Protein AF-A0A352FAU5-F1 (afdb_monomer)

Solvent-accessible surface area (backbone atoms only — not comparable to full-atom values): 10837 Å² total; per-residue (Å²): 76,97,88,66,39,72,85,36,80,73,65,77,61,83,74,88,73,67,57,65,46,80,46,81,45,74,46,98,89,68,50,75,48,83,46,76,51,68,84,72,62,97,67,83,90,75,87,79,54,67,50,78,58,100,54,32,39,39,34,60,90,72,47,22,30,36,36,69,98,67,48,96,50,86,98,47,78,40,74,31,62,72,54,49,74,73,65,56,54,78,84,65,76,65,92,35,64,93,40,62,82,56,21,53,56,55,47,54,52,50,51,44,51,51,17,59,76,67,73,50,76,47,65,71,43,74,54,54,52,48,60,70,53,43,53,66,58,47,48,54,53,20,63,76,65,74,44,93,68,86,81,80,68,80,60,74,67,48,70,80,73,57,71,90,63,59,89,73,127

pLDDT: mean 94.59, std 4.75, range [60.41, 98.56]

Sequence (169 aa):
RRKFGPDHPNTNLKYRQGDIVTSVLKTKMGKTLGINYDMQLPRPYSNRWLLEGTLGVYDEEKSSIYLEGKSPEYHTWEPWKPYEEKYNHTWWSSDFSAQSHGGTDYVMLNQFIEAVRAKGPTPIDVYDSAVMTAIVELSGISIAKNAPVAFPDFTKGKWKTNKPNFAVL

Secondary structure (DSSP, 8-state):
-TTT-SSSGGGGPPP-S-S-EEEEEE-TTS-EEEEEE--SS--------EEEETTEEEETTTTEEEETTTSSSTT--EESHHHHHHH--TT--S--TTSGGGGHHHHHHHHHHHHHHTT---SS-HHHHHHHHHHHHHHHHHHHHTS--PPP-TTTTGGGTPPP-TT--

Mean predicted aligned error: 4.3 Å

Radius of gyration: 20.57 Å; Cα contacts (8 Å, |Δi|>4): 138; chains: 1; bounding box: 57×46×47 Å

Structure (mmCIF, N/CA/C/O backbone):
data_AF-A0A352FAU5-F1
#
_entry.id   AF-A0A352FAU5-F1
#
loop_
_atom_site.group_PDB
_atom_site.id
_atom_site.type_symbol
_atom_site.label_atom_id
_atom_site.label_alt_id
_atom_site.label_comp_id
_atom_site.label_asym_id
_atom_site.label_entity_id
_atom_site.label_seq_id
_atom_site.pdbx_PDB_ins_code
_atom_site.Cartn_x
_atom_site.Cartn_y
_atom_site.Cartn_z
_atom_site.occupancy
_atom_site.B_iso_or_equiv
_atom_site.auth_seq_id
_atom_site.auth_comp_id
_atom_site.auth_asym_id
_atom_site.auth_atom_id
_atom_site.pdbx_PDB_model_num
ATOM 1 N N . ARG A 1 1 ? 30.745 9.323 -9.941 1.00 75.06 1 ARG A N 1
ATOM 2 C CA . ARG A 1 1 ? 31.065 10.715 -10.357 1.00 75.06 1 ARG A CA 1
ATOM 3 C C . ARG A 1 1 ? 31.123 11.704 -9.192 1.00 75.06 1 ARG A C 1
ATOM 5 O O . ARG A 1 1 ? 32.228 12.020 -8.797 1.00 75.06 1 ARG A O 1
ATOM 12 N N . ARG A 1 2 ? 30.001 12.151 -8.600 1.00 84.62 2 ARG A N 1
ATOM 13 C CA . ARG A 1 2 ? 30.006 13.200 -7.546 1.00 84.62 2 ARG A CA 1
ATOM 14 C C . ARG A 1 2 ? 30.769 12.837 -6.257 1.00 84.62 2 ARG A C 1
ATOM 16 O O . ARG A 1 2 ? 31.446 13.692 -5.713 1.00 84.62 2 ARG A O 1
ATOM 23 N N . LYS A 1 3 ? 30.660 11.587 -5.784 1.00 87.50 3 LYS A N 1
ATOM 24 C CA . LYS A 1 3 ? 31.309 11.125 -4.538 1.00 87.50 3 LYS A CA 1
ATOM 25 C C . LYS A 1 3 ? 32.608 10.345 -4.769 1.00 87.50 3 LYS A C 1
ATOM 27 O O . LYS A 1 3 ? 33.583 10.562 -4.071 1.00 87.50 3 LYS A O 1
ATOM 32 N N . PHE A 1 4 ? 32.612 9.449 -5.755 1.00 90.38 4 PHE A N 1
ATOM 33 C CA . PHE A 1 4 ? 33.708 8.493 -5.977 1.00 90.38 4 PHE A CA 1
ATOM 34 C C . PHE A 1 4 ? 34.519 8.741 -7.263 1.00 90.38 4 PHE A C 1
ATOM 36 O O . PHE A 1 4 ? 35.271 7.876 -7.691 1.00 90.38 4 PHE A O 1
ATOM 43 N N . GLY A 1 5 ? 34.334 9.888 -7.924 1.00 91.25 5 GLY A N 1
ATOM 44 C CA . GLY A 1 5 ? 35.033 10.203 -9.174 1.00 91.25 5 GLY A CA 1
ATOM 45 C C . GLY A 1 5 ? 34.485 9.471 -10.413 1.00 91.25 5 GLY A C 1
ATOM 46 O O . GLY A 1 5 ? 33.467 8.767 -10.325 1.00 91.25 5 GLY A O 1
ATOM 47 N N . PRO A 1 6 ? 35.069 9.726 -11.596 1.00 91.50 6 PRO A N 1
ATOM 48 C CA . PRO A 1 6 ? 34.678 9.096 -12.858 1.00 91.50 6 PRO A CA 1
ATOM 49 C C . PRO A 1 6 ? 35.122 7.630 -12.965 1.00 91.50 6 PRO A C 1
ATOM 51 O O . PRO A 1 6 ? 34.372 6.834 -13.523 1.00 91.50 6 PRO A O 1
ATOM 54 N N . ASP A 1 7 ? 36.242 7.254 -12.346 1.00 92.31 7 ASP A N 1
ATOM 55 C CA . ASP A 1 7 ? 36.866 5.929 -12.515 1.00 92.31 7 ASP A CA 1
ATOM 56 C C . ASP A 1 7 ? 36.299 4.839 -11.588 1.00 92.31 7 ASP A C 1
ATOM 58 O O . ASP A 1 7 ? 36.725 3.687 -11.624 1.00 92.31 7 ASP A O 1
ATOM 62 N N . HIS A 1 8 ? 35.314 5.174 -10.747 1.00 93.31 8 HIS A N 1
ATOM 63 C CA . HIS A 1 8 ? 34.676 4.204 -9.857 1.00 93.31 8 HIS A CA 1
ATOM 64 C C . HIS A 1 8 ? 33.976 3.078 -10.653 1.00 93.31 8 HIS A C 1
ATOM 66 O O . HIS A 1 8 ? 33.238 3.397 -11.592 1.00 93.31 8 HIS A O 1
ATOM 72 N N . PRO A 1 9 ? 34.075 1.794 -10.242 1.00 88.88 9 PRO A N 1
ATOM 73 C CA . PRO A 1 9 ? 33.494 0.656 -10.970 1.00 88.88 9 PRO A CA 1
ATOM 74 C C . PRO A 1 9 ? 32.008 0.821 -11.320 1.00 88.88 9 PRO A C 1
ATOM 76 O O . PRO A 1 9 ? 31.572 0.495 -12.423 1.00 88.88 9 PRO A O 1
ATOM 79 N N . ASN A 1 10 ? 31.231 1.421 -10.413 1.00 88.31 10 ASN A N 1
ATOM 80 C CA . ASN A 1 10 ? 29.796 1.637 -10.623 1.00 88.31 10 ASN A CA 1
ATOM 81 C C . ASN A 1 10 ? 29.453 2.699 -11.686 1.00 88.31 10 ASN A C 1
ATOM 83 O O . ASN A 1 10 ? 28.283 2.821 -12.039 1.00 88.31 10 ASN A O 1
ATOM 87 N N . THR A 1 11 ? 30.417 3.479 -12.195 1.00 85.81 11 THR A N 1
ATOM 88 C CA . THR A 1 11 ? 30.159 4.511 -13.220 1.00 85.81 11 THR A CA 1
ATOM 89 C C . THR A 1 11 ? 29.786 3.902 -14.575 1.00 85.81 11 THR A C 1
ATOM 91 O O . THR A 1 11 ? 29.079 4.544 -15.348 1.00 85.81 11 THR A O 1
ATOM 94 N N . ASN A 1 12 ? 30.219 2.668 -14.848 1.00 84.94 12 ASN A N 1
ATOM 95 C CA . ASN A 1 12 ? 29.975 1.977 -16.118 1.00 84.94 12 ASN A CA 1
ATOM 96 C C . ASN A 1 12 ? 28.843 0.939 -16.036 1.00 84.94 12 ASN A C 1
ATOM 98 O O . ASN A 1 12 ? 28.552 0.265 -17.026 1.00 84.94 12 ASN A O 1
ATOM 102 N N . LEU A 1 13 ? 28.197 0.798 -14.873 1.00 89.44 13 LEU A N 1
ATOM 103 C CA . LEU A 1 13 ? 27.061 -0.105 -14.714 1.00 89.44 13 LEU A CA 1
ATOM 104 C C . LEU A 1 13 ? 25.830 0.463 -15.423 1.00 89.44 13 LEU A C 1
ATOM 106 O O . LEU A 1 13 ? 25.476 1.630 -15.258 1.00 89.44 13 LEU A O 1
ATOM 110 N N . LYS A 1 14 ? 25.159 -0.391 -16.198 1.00 91.06 14 LYS A N 1
ATOM 111 C CA . LYS A 1 14 ? 23.858 -0.087 -16.797 1.00 91.06 14 LYS A CA 1
ATOM 112 C C . LYS A 1 14 ? 22.763 -0.649 -15.901 1.00 91.06 14 LYS A C 1
ATOM 114 O O . LYS A 1 14 ? 22.667 -1.863 -15.732 1.00 91.06 14 LYS A O 1
ATOM 119 N N . TYR A 1 15 ? 21.930 0.229 -15.360 1.00 91.44 15 TYR A N 1
ATOM 120 C CA . TYR A 1 15 ? 20.772 -0.162 -14.565 1.00 91.44 15 TYR A CA 1
ATOM 121 C C . TYR A 1 15 ? 19.551 -0.280 -15.473 1.00 91.44 15 TYR A C 1
ATOM 123 O O . TYR A 1 15 ? 19.286 0.600 -16.288 1.00 91.44 15 TYR A O 1
ATOM 131 N N . ARG A 1 16 ? 18.822 -1.394 -15.352 1.00 92.88 16 ARG A N 1
ATOM 132 C CA . ARG A 1 16 ? 17.541 -1.591 -16.054 1.00 92.88 16 ARG A CA 1
ATOM 133 C C . ARG A 1 16 ? 16.375 -0.919 -15.331 1.00 92.88 16 ARG A C 1
ATOM 135 O O . ARG A 1 16 ? 15.364 -0.631 -15.957 1.00 92.88 16 ARG A O 1
ATOM 142 N N . GLN A 1 17 ? 16.519 -0.721 -14.024 1.00 94.88 17 GLN A N 1
ATOM 143 C CA . GLN A 1 17 ? 15.518 -0.098 -13.172 1.00 94.88 17 GLN A CA 1
ATOM 144 C C . GLN A 1 17 ? 15.465 1.403 -13.463 1.00 94.88 17 GLN A C 1
ATOM 146 O O . GLN A 1 17 ? 16.492 2.073 -13.384 1.00 94.88 17 GLN A O 1
ATOM 151 N N . GLY A 1 18 ? 14.280 1.915 -13.792 1.00 94.88 18 GLY A N 1
ATOM 152 C CA . GLY A 1 18 ? 14.055 3.356 -13.865 1.00 94.88 18 GLY A CA 1
ATOM 153 C C . GLY A 1 18 ? 14.089 3.983 -12.473 1.00 94.88 18 GLY A C 1
ATOM 154 O O . GLY A 1 18 ? 13.665 3.345 -11.507 1.00 94.88 18 GLY A O 1
ATOM 155 N N . ASP A 1 19 ? 14.566 5.227 -12.396 1.00 96.50 19 ASP A N 1
ATOM 156 C CA . ASP A 1 19 ? 14.677 5.983 -11.141 1.00 96.50 19 ASP A CA 1
ATOM 157 C C . ASP A 1 19 ? 13.318 6.209 -10.463 1.00 96.50 19 ASP A C 1
ATOM 159 O O . ASP A 1 19 ? 13.221 6.231 -9.239 1.00 96.50 19 ASP A O 1
ATOM 163 N N . ILE A 1 20 ? 12.265 6.370 -11.272 1.00 97.56 20 ILE A N 1
ATOM 164 C CA . ILE A 1 20 ? 10.879 6.454 -10.819 1.00 97.56 20 ILE A CA 1
ATOM 165 C C . ILE A 1 20 ? 10.028 5.529 -11.687 1.00 97.56 20 ILE A C 1
ATOM 167 O O . ILE A 1 20 ? 10.065 5.608 -12.917 1.00 97.56 20 ILE A O 1
ATOM 171 N N . VAL A 1 21 ? 9.228 4.678 -11.049 1.00 97.81 21 VAL A N 1
ATOM 172 C CA . VAL A 1 21 ? 8.185 3.881 -11.703 1.00 97.81 21 VAL A CA 1
ATOM 173 C C . VAL A 1 21 ? 6.848 4.186 -11.042 1.00 97.81 21 VAL A C 1
ATOM 175 O O . VAL A 1 21 ? 6.666 3.938 -9.850 1.00 97.81 21 VAL A O 1
ATOM 178 N N . THR A 1 22 ? 5.896 4.686 -11.826 1.00 98.06 22 THR A N 1
ATOM 179 C CA . THR A 1 22 ? 4.522 4.937 -11.379 1.00 98.06 22 THR A CA 1
ATOM 180 C C . THR A 1 22 ? 3.591 3.900 -11.993 1.00 98.06 22 THR A C 1
ATOM 182 O O . THR A 1 22 ? 3.533 3.746 -13.210 1.00 98.06 22 THR A O 1
ATOM 185 N N . SER A 1 23 ? 2.854 3.188 -11.144 1.00 98.25 23 SER A N 1
ATOM 186 C CA . SER A 1 23 ? 1.863 2.190 -11.545 1.00 98.25 23 SER A CA 1
ATOM 187 C C . SER A 1 23 ? 0.466 2.642 -11.138 1.00 98.25 23 SER A C 1
ATOM 189 O O . SER A 1 23 ? 0.246 3.006 -9.983 1.00 98.25 23 SER A O 1
ATOM 191 N N . VAL A 1 24 ? -0.488 2.580 -12.070 1.00 98.38 24 VAL A N 1
ATOM 192 C CA . VAL A 1 24 ? -1.910 2.826 -11.794 1.00 98.38 24 VAL A CA 1
ATOM 193 C C . VAL A 1 24 ? -2.654 1.500 -11.853 1.00 98.38 24 VAL A C 1
ATOM 195 O O . VAL A 1 24 ? -2.704 0.847 -12.894 1.00 98.38 24 VAL A O 1
ATOM 198 N N . LEU A 1 25 ? -3.229 1.092 -10.726 1.00 98.19 25 LEU A N 1
ATOM 199 C CA . LEU A 1 25 ? -3.984 -0.149 -10.598 1.00 98.19 25 LEU A CA 1
ATOM 200 C C . LEU A 1 25 ? -5.474 0.168 -10.537 1.00 98.19 25 LEU A C 1
ATOM 202 O O . LEU A 1 25 ? -5.884 1.173 -9.958 1.00 98.19 25 LEU A O 1
ATOM 206 N N . LYS A 1 26 ? -6.292 -0.736 -11.079 1.00 98.25 26 LYS A N 1
ATOM 207 C CA . LYS A 1 26 ? -7.752 -0.690 -10.974 1.00 98.25 26 LYS A CA 1
ATOM 208 C C . LYS A 1 26 ? -8.248 -1.913 -10.216 1.00 98.25 26 LYS A C 1
ATOM 210 O O . LYS A 1 26 ? -7.988 -3.047 -10.609 1.00 98.25 26 LYS A O 1
ATOM 215 N N . THR A 1 27 ? -8.996 -1.682 -9.146 1.00 97.44 27 THR A N 1
ATOM 216 C CA . THR A 1 27 ? -9.659 -2.747 -8.385 1.00 97.44 27 THR A CA 1
ATOM 217 C C . THR A 1 27 ? -10.921 -3.230 -9.099 1.00 97.44 27 THR A C 1
ATOM 219 O O . THR A 1 27 ? -11.479 -2.543 -9.960 1.00 97.44 27 THR A O 1
ATOM 222 N N . LYS A 1 28 ? -11.446 -4.393 -8.694 1.00 95.88 28 LYS A N 1
ATOM 223 C CA . LYS A 1 28 ? -12.701 -4.927 -9.243 1.00 95.88 28 LYS A CA 1
ATOM 224 C C . LYS A 1 28 ? -13.895 -3.982 -9.059 1.00 95.88 28 LYS A C 1
ATOM 226 O O . LYS A 1 28 ? -14.761 -3.943 -9.927 1.00 95.88 28 LYS A O 1
ATOM 231 N N . MET A 1 29 ? -13.921 -3.217 -7.965 1.00 96.44 29 MET A N 1
ATOM 232 C CA . MET A 1 29 ? -14.963 -2.225 -7.670 1.00 96.44 29 MET A CA 1
ATOM 233 C C . MET A 1 29 ? -14.728 -0.869 -8.356 1.00 96.44 29 MET A C 1
ATOM 235 O O . MET A 1 29 ? -15.450 0.082 -8.088 1.00 96.44 29 MET A O 1
ATOM 239 N N . GLY A 1 30 ? -13.714 -0.748 -9.217 1.00 97.25 30 GLY A N 1
ATOM 240 C CA . GLY A 1 30 ? -13.438 0.478 -9.965 1.00 97.25 30 GLY A CA 1
ATOM 241 C C . GLY A 1 30 ? -12.594 1.520 -9.230 1.00 97.25 30 GLY A C 1
ATOM 242 O O . GLY A 1 30 ? -12.259 2.527 -9.842 1.00 97.25 30 GLY A O 1
ATOM 243 N N . LYS A 1 31 ? -12.185 1.270 -7.977 1.00 98.06 31 LYS A N 1
ATOM 244 C CA . LYS A 1 31 ? -11.223 2.128 -7.260 1.00 98.06 31 LYS A CA 1
ATOM 245 C C . LYS A 1 31 ? -9.853 2.091 -7.933 1.00 98.06 31 LYS A C 1
ATOM 247 O O . LYS A 1 31 ? -9.467 1.037 -8.450 1.00 98.06 31 LYS A O 1
ATOM 252 N N . THR A 1 32 ? -9.117 3.192 -7.857 1.00 98.31 32 THR A N 1
ATOM 253 C CA . THR A 1 32 ? -7.766 3.336 -8.411 1.00 98.31 32 THR A CA 1
ATOM 254 C C . THR A 1 32 ? -6.718 3.438 -7.312 1.00 98.31 32 THR A C 1
ATOM 256 O O . THR A 1 32 ? -6.951 4.101 -6.307 1.00 98.31 32 THR A O 1
ATOM 259 N N . LEU A 1 33 ? -5.564 2.802 -7.509 1.00 98.25 33 LEU A N 1
ATOM 260 C CA . LEU A 1 33 ? -4.391 2.963 -6.647 1.00 98.25 33 LEU A CA 1
ATOM 261 C C . LEU A 1 33 ? -3.236 3.499 -7.493 1.00 98.25 33 LEU A C 1
ATOM 263 O O . LEU A 1 33 ? -2.926 2.918 -8.534 1.00 98.25 33 LEU A O 1
ATOM 267 N N . GLY A 1 34 ? -2.604 4.581 -7.041 1.00 98.06 34 GLY A N 1
ATOM 268 C CA . GLY A 1 34 ? -1.353 5.090 -7.599 1.00 98.06 34 GLY A CA 1
ATOM 269 C C . GLY A 1 34 ? -0.180 4.652 -6.729 1.00 98.06 34 GLY A C 1
ATOM 270 O O . GLY A 1 34 ? -0.071 5.086 -5.587 1.00 98.06 34 GLY A O 1
ATOM 271 N N . ILE A 1 35 ? 0.693 3.796 -7.255 1.00 97.69 35 ILE A N 1
ATOM 272 C CA . ILE A 1 35 ? 1.865 3.279 -6.540 1.00 97.69 35 ILE A CA 1
ATOM 273 C C . ILE A 1 35 ? 3.121 3.856 -7.182 1.00 97.69 35 ILE A C 1
ATOM 275 O O . ILE A 1 35 ? 3.268 3.815 -8.404 1.00 97.69 35 ILE A O 1
ATOM 279 N N . ASN A 1 36 ? 4.030 4.377 -6.359 1.00 97.19 36 ASN A N 1
ATOM 280 C CA . ASN A 1 36 ? 5.289 4.953 -6.811 1.00 97.19 36 ASN A CA 1
ATOM 281 C C . ASN A 1 36 ? 6.465 4.180 -6.220 1.00 97.19 36 ASN A C 1
ATOM 283 O O . ASN A 1 36 ? 6.589 4.068 -5.004 1.00 97.19 36 ASN A O 1
ATOM 287 N N . TYR A 1 37 ? 7.345 3.702 -7.089 1.00 96.94 37 TYR A N 1
ATOM 288 C CA . TYR A 1 37 ? 8.678 3.253 -6.721 1.00 96.94 37 TYR A CA 1
ATOM 289 C C . TYR A 1 37 ? 9.664 4.368 -7.071 1.00 96.94 37 TYR A C 1
ATOM 291 O O . TYR A 1 37 ? 9.796 4.714 -8.240 1.00 96.94 37 TYR A O 1
ATOM 299 N N . ASP A 1 38 ? 10.305 4.949 -6.060 1.00 96.75 38 ASP A N 1
ATOM 300 C CA . ASP A 1 38 ? 11.225 6.088 -6.183 1.00 96.75 38 ASP A CA 1
ATOM 301 C C . ASP A 1 38 ? 12.291 5.963 -5.086 1.00 96.75 38 ASP A C 1
ATOM 303 O O . ASP A 1 38 ? 12.177 6.551 -4.007 1.00 96.75 38 ASP A O 1
ATOM 307 N N . MET A 1 39 ? 13.259 5.075 -5.337 1.00 94.88 39 MET A N 1
ATOM 308 C CA . MET A 1 39 ? 14.274 4.646 -4.361 1.00 94.88 39 MET A CA 1
ATOM 309 C C . MET A 1 39 ? 15.701 5.027 -4.781 1.00 94.88 39 MET A C 1
ATOM 311 O O . MET A 1 39 ? 16.652 4.759 -4.048 1.00 94.88 39 MET A O 1
ATOM 315 N N . GLN A 1 40 ? 15.876 5.605 -5.974 1.00 93.06 40 GLN A N 1
ATOM 316 C CA . GLN A 1 40 ? 17.187 5.921 -6.553 1.00 93.06 40 GLN A CA 1
ATOM 317 C C . GLN A 1 40 ? 17.573 7.393 -6.384 1.00 93.06 40 GLN A C 1
ATOM 319 O O . GLN A 1 40 ? 18.762 7.727 -6.382 1.00 93.06 40 GLN A O 1
ATOM 324 N N . LEU A 1 41 ? 16.583 8.279 -6.269 1.00 94.62 41 LEU A N 1
ATOM 325 C CA . LEU A 1 41 ? 16.806 9.717 -6.256 1.00 94.62 41 LEU A CA 1
ATOM 326 C C . LEU A 1 41 ? 16.996 10.247 -4.830 1.00 94.62 41 LEU A C 1
ATOM 328 O O . LEU A 1 41 ? 16.390 9.746 -3.883 1.00 94.62 41 LEU A O 1
ATOM 332 N N . PRO A 1 42 ? 17.832 11.284 -4.645 1.00 95.00 42 PRO A N 1
ATOM 333 C CA . PRO A 1 42 ? 17.949 11.952 -3.358 1.00 95.00 42 PRO A CA 1
ATOM 334 C C . PRO A 1 42 ? 16.658 12.727 -3.065 1.00 95.00 42 PRO A C 1
ATOM 336 O O . PRO A 1 42 ? 16.393 13.757 -3.684 1.00 95.00 42 PRO A O 1
ATOM 339 N N . ARG A 1 43 ? 15.864 12.240 -2.110 1.00 95.75 43 ARG A N 1
ATOM 340 C CA . ARG A 1 43 ? 14.619 12.871 -1.654 1.00 95.75 43 ARG A CA 1
ATOM 341 C C . ARG A 1 43 ? 14.336 12.551 -0.180 1.00 95.75 43 ARG A C 1
ATOM 343 O O . ARG A 1 43 ? 14.836 11.540 0.315 1.00 95.75 43 ARG A O 1
ATOM 350 N N . PRO A 1 44 ? 13.524 13.363 0.523 1.00 95.81 44 PRO A N 1
ATOM 351 C CA . PRO A 1 44 ? 12.981 12.983 1.823 1.00 95.81 44 PRO A CA 1
ATOM 352 C C . PRO A 1 44 ? 12.150 11.699 1.730 1.00 95.81 44 PRO A C 1
ATOM 354 O O . PRO A 1 44 ? 11.495 11.446 0.710 1.00 95.81 44 PRO A O 1
ATOM 357 N N . TYR A 1 45 ? 12.166 10.911 2.807 1.00 94.62 45 TYR A N 1
ATOM 358 C CA . TYR A 1 45 ? 11.318 9.730 2.935 1.00 94.62 45 TYR A CA 1
ATOM 359 C C . TYR A 1 45 ? 9.848 10.139 2.856 1.00 94.62 45 TYR A C 1
ATOM 361 O O . TYR A 1 45 ? 9.420 11.051 3.558 1.00 94.62 45 TYR A O 1
ATOM 369 N N . SER A 1 46 ? 9.074 9.457 2.017 1.00 95.25 46 SER A N 1
ATOM 370 C CA . SER A 1 46 ? 7.621 9.495 2.115 1.00 95.25 46 SER A CA 1
ATOM 371 C C . SER A 1 46 ? 7.001 8.286 1.428 1.00 95.25 46 SER A C 1
ATOM 373 O O . SER A 1 46 ? 7.461 7.864 0.359 1.00 95.25 46 SER A O 1
ATOM 375 N N . ASN A 1 47 ? 5.925 7.782 2.031 1.00 95.00 47 ASN A N 1
ATOM 376 C CA . ASN A 1 47 ? 5.105 6.712 1.470 1.00 95.00 47 ASN A CA 1
ATOM 377 C C . ASN A 1 47 ? 4.007 7.233 0.528 1.00 95.00 47 ASN A C 1
ATOM 379 O O . ASN A 1 47 ? 3.318 6.424 -0.092 1.00 95.00 47 ASN A O 1
ATOM 383 N N . ARG A 1 48 ? 3.852 8.563 0.399 1.00 96.19 48 ARG A N 1
ATOM 384 C CA . ARG A 1 48 ? 2.830 9.232 -0.426 1.00 96.19 48 ARG A CA 1
ATOM 385 C C . ARG A 1 48 ? 1.412 8.728 -0.137 1.00 96.19 48 ARG A C 1
ATOM 387 O O . ARG A 1 48 ? 0.647 8.444 -1.059 1.00 96.19 48 ARG A O 1
ATOM 394 N N . TRP A 1 49 ? 1.078 8.564 1.144 1.00 97.31 49 TRP A N 1
ATOM 395 C CA . TRP A 1 49 ? -0.251 8.117 1.549 1.00 97.31 49 TRP A CA 1
ATOM 396 C C . TRP A 1 49 ? -1.273 9.232 1.344 1.00 97.31 49 TRP A C 1
ATOM 398 O O . TRP A 1 49 ? -1.254 10.257 2.021 1.00 97.31 49 TRP A O 1
ATOM 408 N N . LEU A 1 50 ? -2.172 8.981 0.398 1.00 98.25 50 LEU A N 1
ATOM 409 C CA . LEU A 1 50 ? -3.336 9.794 0.096 1.00 98.25 50 LEU A CA 1
ATOM 410 C C . LEU A 1 50 ? -4.523 8.845 -0.050 1.00 98.25 50 LEU A C 1
ATOM 412 O O . LEU A 1 50 ? -4.480 7.907 -0.852 1.00 98.25 50 LEU A O 1
ATOM 416 N N . LEU A 1 51 ? -5.575 9.080 0.725 1.00 98.19 51 LEU A N 1
ATOM 417 C CA . LEU A 1 51 ? -6.811 8.312 0.653 1.00 98.19 51 LEU A CA 1
ATOM 418 C C . LEU A 1 51 ? -7.974 9.265 0.429 1.00 98.19 51 LEU A C 1
ATOM 420 O O . LEU A 1 51 ? -8.187 10.174 1.221 1.00 98.19 51 LEU A O 1
ATOM 424 N N . GLU A 1 52 ? -8.747 9.018 -0.621 1.00 98.38 52 GLU A N 1
ATOM 425 C CA . GLU A 1 52 ? -9.877 9.857 -1.002 1.00 98.38 52 GLU A CA 1
ATOM 426 C C . GLU A 1 52 ? -11.134 9.012 -1.208 1.00 98.38 52 GLU A C 1
ATOM 428 O O . GLU A 1 52 ? -11.108 7.915 -1.780 1.00 98.38 52 GLU A O 1
ATOM 433 N N . GLY A 1 53 ? -12.252 9.536 -0.720 1.00 97.94 53 GLY A N 1
ATOM 434 C CA . GLY A 1 53 ? -13.581 8.989 -0.914 1.00 97.94 53 GLY A CA 1
ATOM 435 C C . GLY A 1 53 ? -14.606 10.104 -1.069 1.00 97.94 53 GLY A C 1
ATOM 436 O O . GLY A 1 53 ? -14.297 11.287 -1.016 1.00 97.94 53 GLY A O 1
ATOM 437 N N . THR A 1 54 ? -15.870 9.726 -1.224 1.00 97.75 54 THR A N 1
ATOM 438 C 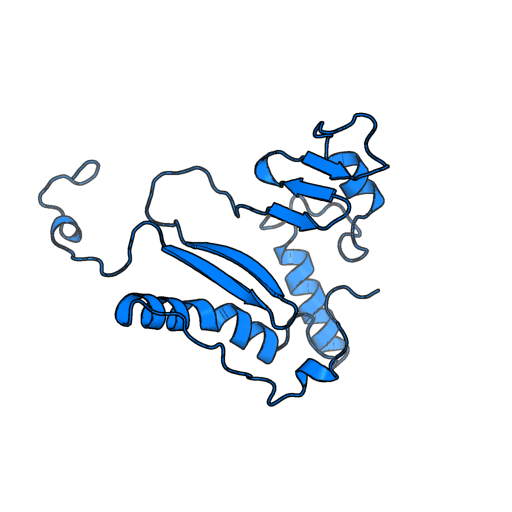CA . THR A 1 54 ? -16.953 10.683 -1.507 1.00 97.75 54 THR A CA 1
ATOM 439 C C . THR A 1 54 ? -17.239 11.674 -0.378 1.00 97.75 54 THR A C 1
ATOM 441 O O . THR A 1 54 ? -17.960 12.635 -0.605 1.00 97.75 54 THR A O 1
ATOM 444 N N . LEU A 1 55 ? -16.746 11.416 0.837 1.00 97.94 55 LEU A N 1
ATOM 445 C CA . LEU A 1 55 ? -17.015 12.224 2.033 1.00 97.94 55 LEU A CA 1
ATOM 446 C C . LEU A 1 55 ? -15.741 12.743 2.701 1.00 97.94 55 LEU A C 1
ATOM 448 O O . LEU A 1 55 ? -15.787 13.180 3.849 1.00 97.94 55 LEU A O 1
ATOM 452 N N . GLY A 1 56 ? -14.601 12.670 2.018 1.00 97.88 56 GLY A N 1
ATOM 453 C CA . GLY A 1 56 ? -13.376 13.219 2.565 1.00 97.88 56 GLY A CA 1
ATOM 454 C C . GLY A 1 56 ? -12.104 12.684 1.941 1.00 97.88 56 GLY A C 1
ATOM 455 O O . GLY A 1 56 ? -12.104 11.727 1.163 1.00 97.88 56 GLY A O 1
ATOM 456 N N . VAL A 1 57 ? -11.013 13.320 2.339 1.00 98.50 57 VAL A N 1
ATOM 457 C CA . VAL A 1 57 ? -9.664 13.036 1.875 1.00 98.50 57 VAL A CA 1
ATOM 458 C C . VAL A 1 57 ? -8.683 13.184 3.032 1.00 98.50 57 VAL A C 1
ATOM 460 O O . VAL A 1 57 ? -8.800 14.097 3.845 1.00 98.50 57 VAL A O 1
ATOM 463 N N . TYR A 1 58 ? -7.723 12.273 3.103 1.00 98.50 58 TYR A N 1
ATOM 464 C CA . TYR A 1 58 ? -6.638 12.261 4.073 1.00 98.50 58 TYR A CA 1
ATOM 465 C C . TYR A 1 58 ? -5.293 12.282 3.350 1.00 98.50 58 TYR A C 1
ATOM 467 O O . TYR A 1 58 ? -5.099 11.506 2.413 1.00 98.50 58 TYR A O 1
ATOM 475 N N . ASP A 1 59 ? -4.379 13.133 3.810 1.00 98.25 59 ASP A N 1
ATOM 476 C CA . ASP A 1 59 ? -3.019 13.282 3.293 1.00 98.25 59 ASP A CA 1
ATOM 477 C C . ASP A 1 59 ? -2.016 13.232 4.461 1.00 98.25 59 ASP A C 1
ATOM 479 O O . ASP A 1 59 ? -1.946 14.150 5.286 1.00 98.25 59 ASP A O 1
ATOM 483 N N . GLU A 1 60 ? -1.249 12.140 4.529 1.00 96.50 60 GLU A N 1
ATOM 484 C CA . GLU A 1 60 ? -0.264 11.882 5.591 1.00 96.50 60 GLU A CA 1
ATOM 485 C C . GLU A 1 60 ? 0.862 12.919 5.588 1.00 96.50 60 GLU A C 1
ATOM 487 O O . GLU A 1 60 ? 1.249 13.422 6.642 1.00 96.50 60 GLU A O 1
ATOM 492 N N . GLU A 1 61 ? 1.364 13.296 4.408 1.00 95.69 61 GLU A N 1
ATOM 493 C CA . GLU A 1 61 ? 2.494 14.227 4.294 1.00 95.69 61 GLU A CA 1
ATOM 494 C C . GLU A 1 61 ? 2.120 15.632 4.764 1.00 95.69 61 GLU A C 1
ATOM 496 O O . GLU A 1 61 ? 2.962 16.358 5.292 1.00 95.69 61 GLU A O 1
ATOM 501 N N . LYS A 1 62 ? 0.847 16.007 4.605 1.00 96.25 62 LYS A N 1
ATOM 502 C CA . LYS A 1 62 ? 0.297 17.248 5.157 1.00 96.25 62 LYS A CA 1
ATOM 503 C C . LYS A 1 62 ? -0.137 17.114 6.617 1.00 96.25 62 LYS A C 1
ATOM 505 O O . LYS A 1 62 ? -0.572 18.111 7.192 1.00 96.25 62 LYS A O 1
ATOM 510 N N . SER A 1 63 ? -0.107 15.911 7.194 1.00 96.88 63 SER A N 1
ATOM 511 C CA . SER A 1 63 ? -0.741 15.584 8.479 1.00 96.88 63 SER A CA 1
ATOM 512 C C . SER A 1 63 ? -2.166 16.146 8.577 1.00 96.88 63 SER A C 1
ATOM 514 O O . SER A 1 63 ? -2.555 16.729 9.594 1.00 96.88 63 SER A O 1
ATOM 516 N N . SER A 1 64 ? -2.928 16.031 7.487 1.00 98.06 64 SER A N 1
ATOM 517 C CA . SER A 1 64 ? -4.180 16.764 7.295 1.00 98.06 64 SER A CA 1
ATOM 518 C C . SER A 1 64 ? -5.302 15.883 6.762 1.00 98.06 64 SER A C 1
ATOM 520 O O . SER A 1 64 ? -5.084 14.895 6.061 1.00 98.06 64 SER A O 1
ATOM 522 N N . ILE A 1 65 ? -6.529 16.284 7.073 1.00 98.50 65 ILE A N 1
ATOM 523 C CA . ILE A 1 65 ? -7.758 15.649 6.611 1.00 98.50 65 ILE A CA 1
ATOM 524 C C . ILE A 1 65 ? -8.780 16.719 6.210 1.00 98.50 65 ILE A C 1
ATOM 526 O O . ILE A 1 65 ? -8.718 17.855 6.673 1.00 98.50 65 ILE A O 1
ATOM 530 N N . TYR A 1 66 ? -9.708 16.362 5.334 1.00 98.44 66 TYR A N 1
ATOM 531 C CA . TYR A 1 66 ? -10.941 17.099 5.076 1.00 98.44 66 TYR A CA 1
ATOM 532 C C . TYR A 1 66 ? -12.098 16.104 5.060 1.00 98.44 66 TYR A C 1
ATOM 534 O O . TYR A 1 66 ? -11.989 15.046 4.438 1.00 98.44 66 TYR A O 1
ATOM 542 N N . LEU A 1 67 ? -13.201 16.432 5.729 1.00 98.12 67 LEU A N 1
ATOM 543 C CA . LEU A 1 67 ? -14.400 15.606 5.813 1.00 98.12 67 LEU A CA 1
ATOM 544 C C . LEU A 1 67 ? -15.645 16.435 5.480 1.00 98.12 67 LEU A C 1
ATOM 546 O O . LEU A 1 67 ? -16.017 17.356 6.211 1.00 98.12 67 LEU A O 1
ATOM 550 N N . GLU A 1 68 ? -16.338 16.044 4.413 1.00 97.50 68 GLU A N 1
ATOM 551 C CA . GLU A 1 68 ? -17.561 16.705 3.956 1.00 97.50 68 GLU A CA 1
ATOM 552 C C . GLU A 1 68 ? -18.644 16.652 5.048 1.00 97.50 68 GLU A C 1
ATOM 554 O O . GLU A 1 68 ? -18.980 15.582 5.568 1.00 97.50 68 GLU A O 1
ATOM 559 N N . GLY A 1 69 ? -19.178 17.819 5.421 1.00 96.06 69 GLY A N 1
ATOM 560 C CA . GLY A 1 69 ? -20.192 17.953 6.473 1.00 96.06 69 GLY A CA 1
ATOM 561 C C . GLY A 1 69 ? -19.690 17.750 7.910 1.00 96.06 69 GLY A C 1
ATOM 562 O O . GLY A 1 69 ? -20.514 17.671 8.822 1.00 96.06 69 GLY A O 1
ATOM 563 N N . LYS A 1 70 ? -18.371 17.648 8.134 1.00 95.69 70 LYS A N 1
ATOM 564 C CA . LYS A 1 70 ? -17.768 17.548 9.479 1.00 95.69 70 LYS A CA 1
ATOM 565 C C . LYS A 1 70 ? -16.669 18.570 9.732 1.00 95.69 70 LYS A C 1
ATOM 567 O O . LYS A 1 70 ? -16.599 19.082 10.846 1.00 95.69 70 LYS A O 1
ATOM 572 N N . SER A 1 71 ? -15.824 18.837 8.738 1.00 97.00 71 SER A N 1
ATOM 573 C CA . SER A 1 71 ? -14.769 19.837 8.867 1.00 97.00 71 SER A CA 1
ATOM 574 C C . SER A 1 71 ? -15.360 21.224 9.138 1.00 97.00 71 SER A C 1
ATOM 576 O O . SER A 1 71 ? -16.442 21.534 8.632 1.00 97.00 71 SER A O 1
ATOM 578 N N . PRO A 1 72 ? -14.682 22.061 9.944 1.00 96.12 72 PRO A N 1
ATOM 579 C CA . PRO A 1 72 ? -15.218 23.354 10.373 1.00 96.12 72 PRO A CA 1
ATOM 580 C C . PRO A 1 72 ? -15.379 24.350 9.219 1.00 96.12 72 PRO A C 1
ATOM 582 O O . PRO A 1 72 ? -16.248 25.218 9.273 1.00 96.12 72 PRO A O 1
ATOM 585 N N . GLU A 1 73 ? -14.559 24.219 8.175 1.00 97.31 73 GLU A N 1
ATOM 586 C CA . GLU A 1 73 ? -14.549 25.099 7.011 1.00 97.31 73 GLU A CA 1
ATOM 587 C C . GLU A 1 73 ? -14.667 24.301 5.708 1.00 97.31 73 GLU A C 1
ATOM 589 O O . GLU A 1 73 ? -14.107 23.212 5.561 1.00 97.31 73 GLU A O 1
ATOM 594 N N . TYR A 1 74 ? -15.393 24.864 4.742 1.00 95.94 74 TYR A N 1
ATOM 595 C CA . TYR A 1 74 ? -15.566 24.272 3.418 1.00 95.94 74 TYR A CA 1
ATOM 596 C C . TYR A 1 74 ? -14.273 24.363 2.604 1.00 95.94 74 TYR A C 1
ATOM 598 O O . TYR A 1 74 ? -13.693 25.440 2.492 1.00 95.94 74 TYR A O 1
ATOM 606 N N . HIS A 1 75 ? -13.863 23.248 1.989 1.00 94.69 75 HIS A N 1
ATOM 607 C CA . HIS A 1 75 ? -12.666 23.164 1.140 1.00 94.69 75 HIS A CA 1
ATOM 608 C C . HIS A 1 75 ? -11.343 23.561 1.827 1.00 94.69 75 HIS A C 1
ATOM 610 O O . HIS A 1 75 ? -10.375 23.917 1.150 1.00 94.69 75 HIS A O 1
ATOM 616 N N . THR A 1 76 ? -11.269 23.446 3.153 1.00 97.38 76 THR A N 1
ATOM 617 C CA . THR A 1 76 ? -10.057 23.740 3.925 1.00 97.38 76 THR A CA 1
ATOM 618 C C . THR A 1 76 ? -9.559 22.478 4.619 1.00 97.38 76 THR A C 1
ATOM 620 O O . THR A 1 76 ? -10.326 21.762 5.258 1.00 97.38 76 THR A O 1
ATOM 623 N N . TRP A 1 77 ? -8.258 22.208 4.508 1.00 98.06 77 TRP A N 1
ATOM 624 C CA . TRP A 1 77 ? -7.598 21.155 5.280 1.00 98.06 77 TRP A CA 1
ATOM 625 C C . TRP A 1 77 ? -7.619 21.477 6.774 1.00 98.06 77 TRP A C 1
ATOM 627 O O . TRP A 1 77 ? -7.341 22.609 7.165 1.00 98.06 77 TRP A O 1
ATOM 637 N N . GLU A 1 78 ? -7.847 20.471 7.611 1.00 98.12 78 GLU A N 1
ATOM 638 C CA . GLU A 1 78 ? -7.680 20.575 9.060 1.00 98.12 78 GLU A CA 1
ATOM 639 C C . GLU A 1 78 ? -6.681 19.528 9.585 1.00 98.12 78 GLU A C 1
ATOM 641 O O . GLU A 1 78 ? -6.426 18.520 8.914 1.00 98.12 78 GLU A O 1
ATOM 646 N N . PRO A 1 79 ? -6.095 19.736 10.778 1.00 98.06 79 PRO A N 1
ATOM 647 C CA . PRO A 1 79 ? -5.146 18.790 11.352 1.00 98.06 79 PRO A CA 1
ATOM 648 C C . PRO A 1 79 ? -5.743 17.388 11.545 1.00 98.06 79 PRO A C 1
ATOM 650 O O . PRO A 1 79 ? -6.820 17.227 12.114 1.00 98.06 79 PRO A O 1
ATOM 653 N N . TRP A 1 80 ? -4.997 16.354 11.151 1.00 96.88 80 TRP A N 1
ATOM 654 C CA . TRP A 1 80 ? -5.381 14.949 11.345 1.00 96.88 80 TRP A CA 1
ATOM 655 C C . TRP A 1 80 ? -5.349 14.509 12.817 1.00 96.88 80 TRP A C 1
ATOM 657 O O . TRP A 1 80 ? -6.142 13.664 13.227 1.00 96.88 80 TRP A O 1
ATOM 667 N N . LYS A 1 81 ? -4.464 15.093 13.634 1.00 95.62 81 LYS A N 1
ATOM 668 C CA . LYS A 1 81 ? -4.146 14.605 14.989 1.00 95.62 81 LYS A CA 1
ATOM 669 C C . LYS A 1 81 ? -5.366 14.315 15.892 1.00 95.62 81 LYS A C 1
ATOM 671 O O . LYS A 1 81 ? -5.397 13.237 16.481 1.00 95.62 81 LYS A O 1
ATOM 676 N N . PRO A 1 82 ? -6.403 15.176 15.972 1.00 95.94 82 PRO A N 1
ATOM 677 C CA . PRO A 1 82 ? -7.584 14.886 16.793 1.00 95.94 82 PRO A CA 1
ATOM 678 C C . PRO A 1 82 ? -8.376 13.654 16.324 1.00 95.94 82 PRO A C 1
ATOM 680 O O . PRO A 1 82 ? -9.017 12.972 17.123 1.00 95.94 82 PRO A O 1
ATOM 683 N N . TYR A 1 83 ? -8.351 13.361 15.022 1.00 95.31 83 TYR A N 1
ATOM 684 C CA . TYR A 1 83 ? -8.991 12.184 14.442 1.00 95.31 83 TYR A CA 1
ATOM 685 C C . TYR A 1 83 ? -8.169 10.922 14.706 1.00 95.31 83 TYR A C 1
ATOM 687 O O . TYR A 1 83 ? -8.752 9.894 15.038 1.00 95.31 83 TYR A O 1
ATOM 695 N N . GLU A 1 84 ? -6.840 11.005 14.624 1.00 93.12 84 GLU A N 1
ATOM 696 C CA . GLU A 1 84 ? -5.938 9.915 15.013 1.00 93.12 84 GLU A CA 1
ATOM 697 C C . GLU A 1 84 ? -6.204 9.464 16.453 1.00 93.12 84 GLU A C 1
ATOM 699 O O . GLU A 1 84 ? -6.450 8.290 16.708 1.00 93.12 84 GLU A O 1
ATOM 704 N N . GLU A 1 85 ? -6.234 10.406 17.396 1.00 92.25 85 GLU A N 1
ATOM 705 C CA . GLU A 1 85 ? -6.473 10.113 18.813 1.00 92.25 85 GLU A CA 1
ATOM 706 C C . GLU A 1 85 ? -7.858 9.501 19.048 1.00 92.25 85 GLU A C 1
ATOM 708 O O . GLU A 1 85 ? -8.012 8.587 19.858 1.00 92.25 85 GLU A O 1
ATOM 713 N N . LYS A 1 86 ? -8.870 9.976 18.312 1.00 93.69 86 LYS A N 1
ATOM 714 C CA . LYS A 1 86 ? -10.253 9.505 18.434 1.00 93.69 86 LYS A CA 1
ATOM 715 C C . LYS A 1 86 ? -10.494 8.135 17.799 1.00 93.69 86 LYS A C 1
ATOM 717 O O . LYS A 1 86 ? -11.329 7.383 18.298 1.00 93.69 86 LYS A O 1
ATOM 722 N N . TYR A 1 87 ? -9.846 7.850 16.673 1.00 92.88 87 TYR A N 1
ATOM 723 C CA . TYR A 1 87 ? -10.120 6.674 15.840 1.00 92.88 87 TYR A CA 1
ATOM 724 C C . TYR A 1 87 ? -8.959 5.679 15.799 1.00 92.88 87 TYR A C 1
ATOM 726 O O . TYR A 1 87 ? -8.982 4.757 14.982 1.00 92.88 87 TYR A O 1
ATOM 734 N N . ASN A 1 88 ? -7.961 5.844 16.671 1.00 91.06 88 ASN A N 1
ATOM 735 C CA . ASN A 1 88 ? -6.845 4.918 16.770 1.00 91.06 88 ASN A CA 1
ATOM 736 C C . ASN A 1 88 ? -7.348 3.491 16.989 1.00 91.06 88 ASN A C 1
ATOM 738 O O . ASN A 1 88 ? -8.224 3.224 17.816 1.00 91.06 88 ASN A O 1
ATOM 742 N N . HIS A 1 89 ? -6.793 2.567 16.210 1.00 93.44 89 HIS A N 1
ATOM 743 C CA . HIS A 1 89 ? -7.209 1.177 16.261 1.00 93.44 89 HIS A CA 1
ATOM 744 C C . HIS A 1 89 ? -6.811 0.544 17.602 1.00 93.44 89 HIS A C 1
ATOM 746 O O . HIS A 1 89 ? -5.774 0.877 18.168 1.00 93.44 89 HIS A O 1
ATOM 752 N N . THR A 1 90 ? -7.576 -0.437 18.083 1.00 91.88 90 THR A N 1
ATOM 753 C CA . THR A 1 90 ? -7.327 -1.118 19.371 1.00 91.88 90 THR A CA 1
ATOM 754 C C . THR A 1 90 ? -5.974 -1.828 19.445 1.00 91.88 90 THR A C 1
ATOM 756 O O . THR A 1 90 ? -5.421 -1.995 20.527 1.00 91.88 90 THR A O 1
ATOM 759 N N . TRP A 1 91 ? -5.412 -2.219 18.298 1.00 92.75 91 TRP A N 1
ATOM 760 C CA . TRP A 1 91 ? -4.042 -2.747 18.205 1.00 92.75 91 TRP A CA 1
ATOM 761 C C . TRP A 1 91 ? -2.977 -1.706 18.576 1.00 92.75 91 TRP A C 1
ATOM 763 O O . TRP A 1 91 ? -1.872 -2.072 18.965 1.00 92.75 91 TRP A O 1
ATOM 773 N N . TRP A 1 92 ? -3.313 -0.421 18.489 1.00 91.56 92 TRP A N 1
ATOM 774 C CA . TRP A 1 92 ? -2.504 0.698 18.952 1.00 91.56 92 TRP A CA 1
ATOM 775 C C . TRP A 1 92 ? -2.901 1.094 20.384 1.00 91.56 92 TRP A C 1
ATOM 777 O O . TRP A 1 92 ? -3.317 2.216 20.659 1.00 91.56 92 TRP A O 1
ATOM 787 N N . SER A 1 93 ? -2.829 0.133 21.310 1.00 82.81 93 SER A N 1
ATOM 788 C CA . SER A 1 93 ? -3.331 0.283 22.687 1.00 82.81 93 SER A CA 1
ATOM 789 C C . SER A 1 93 ? -2.437 1.115 23.611 1.00 82.81 93 SER A C 1
ATOM 791 O O . SER A 1 93 ? -2.844 1.441 24.724 1.00 82.81 93 SER A O 1
ATOM 793 N N . SER A 1 94 ? -1.205 1.394 23.188 1.00 86.44 94 SER A N 1
ATOM 794 C CA . SER A 1 94 ? -0.168 2.037 23.993 1.00 86.44 94 SER A CA 1
ATOM 795 C C . SER A 1 94 ? 0.693 2.942 23.118 1.00 86.44 94 SER A C 1
ATOM 797 O O . SER A 1 94 ? 0.690 2.826 21.893 1.00 86.44 94 SER A O 1
ATOM 799 N N . ASP A 1 95 ? 1.476 3.816 23.748 1.00 85.62 95 ASP A N 1
ATOM 800 C CA . ASP A 1 95 ? 2.509 4.556 23.034 1.00 85.62 95 ASP A CA 1
ATOM 801 C C . ASP A 1 95 ? 3.690 3.631 22.699 1.00 85.62 95 ASP A C 1
ATOM 803 O O . ASP A 1 95 ? 4.430 3.179 23.577 1.00 85.62 95 ASP A O 1
ATOM 807 N N . PHE A 1 96 ? 3.846 3.340 21.410 1.00 87.19 96 PHE A N 1
ATOM 808 C CA . PHE A 1 96 ? 4.944 2.548 20.864 1.00 87.19 96 PHE A CA 1
ATOM 809 C C . PHE A 1 96 ? 5.978 3.409 20.127 1.00 87.19 96 PHE A C 1
ATOM 811 O O . PHE A 1 96 ? 6.852 2.861 19.461 1.00 87.19 96 PHE A O 1
ATOM 818 N N . SER A 1 97 ? 5.919 4.738 20.245 1.00 84.31 97 SER A N 1
ATOM 819 C CA . SER A 1 97 ? 6.778 5.665 19.495 1.00 84.31 97 SER A CA 1
ATOM 820 C C . SER A 1 97 ? 8.279 5.423 19.694 1.00 84.31 97 SER A C 1
ATOM 822 O O . SER A 1 97 ? 9.063 5.631 18.771 1.00 84.31 97 SER A O 1
ATOM 824 N N . ALA A 1 98 ? 8.683 4.924 20.867 1.00 86.44 98 ALA A N 1
ATOM 825 C CA . ALA A 1 98 ? 10.067 4.560 21.176 1.00 86.44 98 ALA A CA 1
ATOM 826 C C . ALA A 1 98 ? 10.525 3.216 20.564 1.00 86.44 98 ALA A C 1
ATOM 828 O O . ALA A 1 98 ? 11.694 2.851 20.688 1.00 86.44 98 ALA A O 1
ATOM 829 N N . GLN A 1 99 ? 9.622 2.459 19.938 1.00 88.56 99 GLN A N 1
ATOM 830 C CA . GLN A 1 99 ? 9.914 1.170 19.310 1.00 88.56 99 GLN A CA 1
ATOM 831 C C . GLN A 1 99 ? 10.324 1.334 17.837 1.00 88.56 99 GLN A C 1
ATOM 833 O O . GLN A 1 99 ? 10.163 2.390 17.222 1.00 88.56 99 GLN A O 1
ATOM 838 N N . SER A 1 100 ? 10.848 0.254 17.250 1.00 88.44 100 SER A N 1
ATOM 839 C CA . SER A 1 100 ? 11.257 0.204 15.839 1.00 88.44 100 SER A CA 1
ATOM 840 C C . SER A 1 100 ? 10.139 0.665 14.889 1.00 88.44 100 SER A C 1
ATOM 842 O O . SER A 1 100 ? 8.974 0.301 15.068 1.00 88.44 100 SER A O 1
ATOM 844 N N . HIS A 1 101 ? 10.500 1.493 13.900 1.00 88.75 101 HIS A N 1
ATOM 845 C CA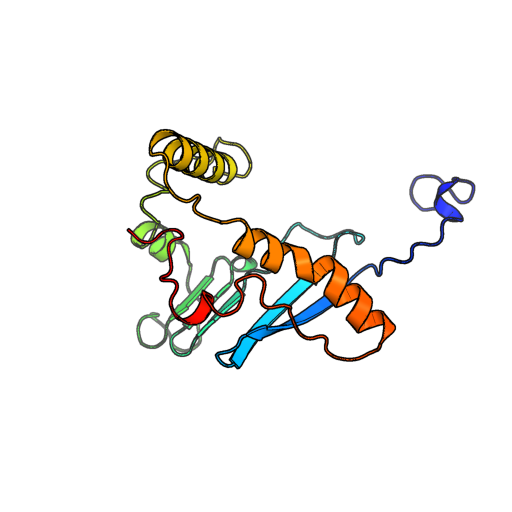 . HIS A 1 101 ? 9.584 2.120 12.934 1.00 88.75 101 HIS A CA 1
AT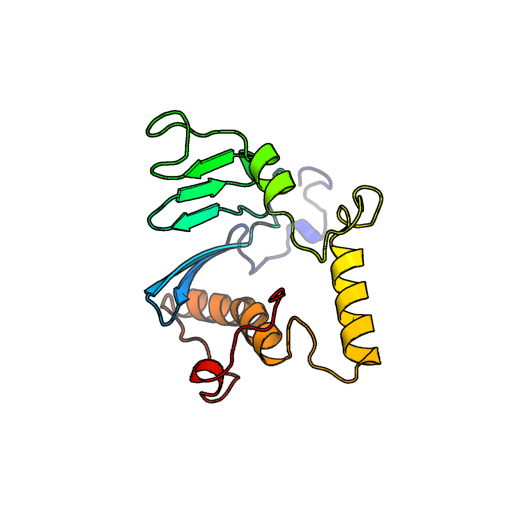OM 846 C C . HIS A 1 101 ? 8.339 2.763 13.585 1.00 88.75 101 HIS A C 1
ATOM 848 O O . HIS A 1 101 ? 7.212 2.600 13.108 1.00 88.75 101 HIS A O 1
ATOM 854 N N . GLY A 1 102 ? 8.538 3.457 14.713 1.00 87.69 102 GLY A N 1
ATOM 855 C CA . GLY A 1 102 ? 7.483 4.174 15.437 1.00 87.69 102 GLY A CA 1
ATOM 856 C C . GLY A 1 102 ? 6.447 3.269 16.108 1.00 87.69 102 GLY A C 1
ATOM 857 O O . GLY A 1 102 ? 5.385 3.757 16.478 1.00 87.69 102 GLY A O 1
ATOM 858 N N . GLY A 1 103 ? 6.724 1.965 16.234 1.00 92.50 103 GLY A N 1
ATOM 859 C CA . GLY A 1 103 ? 5.820 0.983 16.841 1.00 92.50 103 GLY A CA 1
ATOM 860 C C . GLY A 1 103 ? 5.165 0.012 15.870 1.00 92.50 103 GLY A C 1
ATOM 861 O O . GLY A 1 103 ? 4.679 -1.038 16.294 1.00 92.50 103 GLY A O 1
ATOM 862 N N . THR A 1 104 ? 5.208 0.300 14.570 1.00 92.44 104 THR A N 1
ATOM 863 C CA . THR A 1 104 ? 4.552 -0.527 13.545 1.00 92.44 104 THR A CA 1
ATOM 864 C C . THR A 1 104 ? 5.086 -1.961 13.540 1.00 92.44 104 THR A C 1
ATOM 866 O O . THR A 1 104 ? 4.305 -2.912 13.486 1.00 92.44 104 THR A O 1
ATOM 869 N N . ASP A 1 105 ? 6.406 -2.132 13.677 1.00 94.50 105 ASP A N 1
ATOM 870 C CA . ASP A 1 105 ? 7.042 -3.455 13.714 1.00 94.50 105 ASP A CA 1
ATOM 871 C C . ASP A 1 105 ? 6.576 -4.280 14.915 1.00 94.50 105 ASP A C 1
ATOM 873 O O . ASP A 1 105 ? 6.351 -5.487 14.797 1.00 94.50 105 ASP A O 1
ATOM 877 N N . TYR A 1 106 ? 6.415 -3.627 16.071 1.00 93.75 106 TYR A N 1
ATOM 878 C CA . TYR A 1 106 ? 5.936 -4.281 17.282 1.00 93.75 106 TYR A CA 1
ATOM 879 C C . TYR A 1 1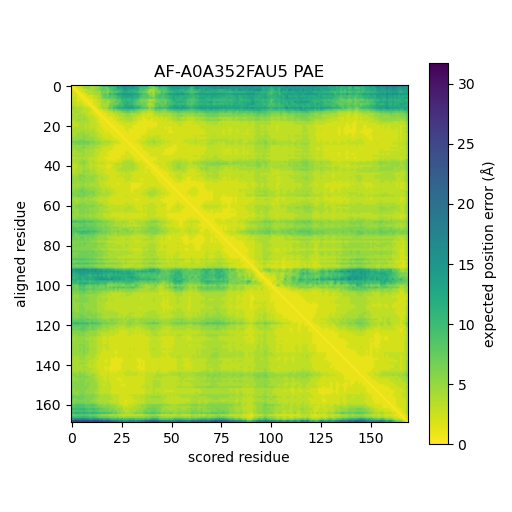06 ? 4.514 -4.799 17.079 1.00 93.75 106 TYR A C 1
ATOM 881 O O . TYR A 1 106 ? 4.261 -5.979 17.318 1.00 93.75 106 TYR A O 1
ATOM 889 N N . VAL A 1 107 ? 3.608 -3.951 16.580 1.00 93.88 107 VAL A N 1
ATOM 890 C CA . VAL A 1 107 ? 2.218 -4.344 16.315 1.00 93.88 107 VAL A CA 1
ATOM 891 C C . VAL A 1 107 ? 2.172 -5.492 15.307 1.00 93.88 107 VAL A C 1
ATOM 893 O O . VAL A 1 107 ? 1.517 -6.499 15.563 1.00 93.88 107 VAL A O 1
ATOM 896 N N . MET A 1 108 ? 2.916 -5.401 14.202 1.00 95.00 108 MET A N 1
ATOM 897 C CA . MET A 1 108 ? 2.979 -6.459 13.189 1.00 95.00 108 MET A CA 1
ATOM 898 C C . MET A 1 108 ? 3.418 -7.805 13.788 1.00 95.00 108 MET A C 1
ATOM 900 O O . MET A 1 108 ? 2.741 -8.819 13.598 1.00 95.00 108 MET A O 1
ATOM 904 N N . LEU A 1 109 ? 4.538 -7.824 14.518 1.00 95.12 109 LEU A N 1
ATOM 905 C CA . LEU A 1 109 ? 5.068 -9.047 15.121 1.00 95.12 109 LEU A CA 1
ATOM 906 C C . LEU A 1 109 ? 4.144 -9.588 16.214 1.00 95.12 109 LEU A C 1
ATOM 908 O O . LEU A 1 109 ? 3.923 -10.797 16.273 1.00 95.12 109 LEU A O 1
ATOM 912 N N . ASN A 1 110 ? 3.567 -8.714 17.039 1.00 93.94 110 ASN A N 1
ATOM 913 C CA . ASN A 1 110 ? 2.617 -9.105 18.072 1.00 93.94 110 ASN A CA 1
ATOM 914 C C . ASN A 1 110 ? 1.388 -9.789 17.460 1.00 93.94 110 ASN A C 1
ATOM 916 O O . ASN A 1 110 ? 1.058 -10.909 17.846 1.00 93.94 110 ASN A O 1
ATOM 920 N N . GLN A 1 111 ? 0.766 -9.182 16.443 1.00 95.12 111 GLN A N 1
ATOM 921 C CA . GLN A 1 111 ? -0.407 -9.769 15.790 1.00 95.12 111 GLN A CA 1
ATOM 922 C C . GLN A 1 111 ? -0.093 -11.103 15.102 1.00 95.12 111 GLN A C 1
ATOM 924 O O . GLN A 1 111 ? -0.929 -12.008 15.101 1.00 95.12 111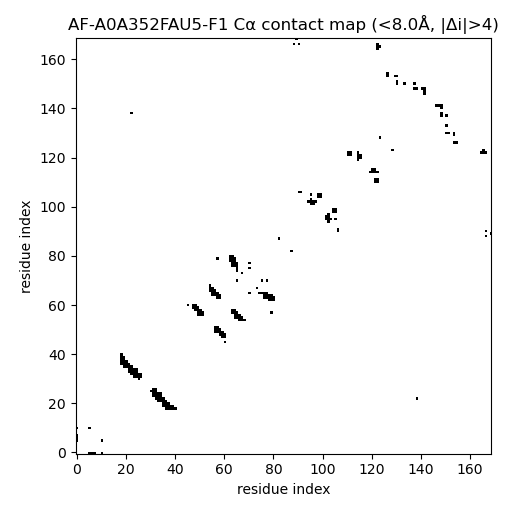 GLN A O 1
ATOM 929 N N . PHE A 1 112 ? 1.112 -11.260 14.548 1.00 95.81 112 PHE A N 1
ATOM 930 C CA . PHE A 1 112 ? 1.561 -12.544 14.014 1.00 95.81 112 PHE A CA 1
ATOM 931 C C . PHE A 1 112 ? 1.699 -13.609 15.114 1.00 95.81 112 PHE A C 1
ATOM 933 O O . PHE A 1 112 ? 1.175 -14.714 14.968 1.00 95.81 112 PHE A O 1
ATOM 940 N N . ILE A 1 113 ? 2.367 -13.285 16.227 1.00 96.38 113 ILE A N 1
ATOM 941 C CA . ILE A 1 113 ? 2.566 -14.213 17.351 1.00 96.38 113 ILE A CA 1
ATOM 942 C C . ILE A 1 113 ? 1.222 -14.644 17.947 1.00 96.38 113 ILE A C 1
ATOM 944 O O . ILE A 1 113 ? 1.025 -15.835 18.198 1.00 96.38 113 ILE A O 1
ATOM 948 N N . GLU A 1 114 ? 0.289 -13.711 18.133 1.00 95.12 114 GLU A N 1
ATOM 949 C CA . GLU A 1 114 ? -1.043 -14.013 18.660 1.00 95.12 114 GLU A CA 1
ATOM 950 C C . GLU A 1 114 ? -1.839 -14.924 17.718 1.00 95.12 114 GLU A C 1
ATOM 952 O O . GLU A 1 114 ? -2.411 -15.920 18.167 1.00 95.12 114 GLU A O 1
ATOM 957 N N . ALA A 1 115 ? -1.792 -14.682 16.402 1.00 95.50 115 ALA A N 1
ATOM 958 C CA . ALA A 1 115 ? -2.405 -15.576 15.419 1.00 95.50 115 ALA A CA 1
ATOM 959 C C . ALA A 1 115 ? -1.822 -17.000 15.488 1.00 95.50 115 ALA A C 1
ATOM 961 O O . ALA A 1 115 ? -2.571 -17.981 15.485 1.00 95.50 115 ALA A O 1
ATOM 962 N N . VAL A 1 116 ? -0.496 -17.128 15.618 1.00 96.25 116 VAL A N 1
ATOM 963 C CA . VAL A 1 116 ? 0.182 -18.429 15.750 1.00 96.25 116 VAL A CA 1
ATOM 964 C C . VAL A 1 116 ? -0.221 -19.141 17.042 1.00 96.25 116 VAL A C 1
ATOM 966 O O . VAL A 1 116 ? -0.565 -20.324 17.005 1.00 96.25 116 VAL A O 1
ATOM 969 N N . ARG A 1 117 ? -0.231 -18.438 18.182 1.00 97.69 117 ARG A N 1
ATOM 970 C CA . ARG A 1 117 ? -0.651 -18.989 19.485 1.00 97.69 117 ARG A CA 1
ATOM 971 C C . ARG A 1 117 ? -2.094 -19.482 19.454 1.00 97.69 117 ARG A C 1
ATOM 973 O O . ARG A 1 117 ? -2.377 -20.573 19.946 1.00 97.69 117 ARG A O 1
ATOM 980 N N . ALA A 1 118 ? -2.978 -18.713 18.824 1.00 96.50 118 ALA A N 1
ATOM 981 C CA . ALA A 1 118 ? -4.383 -19.060 18.648 1.00 96.50 118 ALA A CA 1
ATOM 982 C C . ALA A 1 118 ? -4.620 -20.150 17.587 1.00 96.50 118 ALA A C 1
ATOM 984 O O . ALA A 1 118 ? -5.748 -20.624 17.451 1.00 96.50 118 ALA A O 1
ATOM 985 N N . LYS A 1 119 ? -3.587 -20.553 16.828 1.00 96.50 119 LYS A N 1
ATOM 986 C CA . LYS A 1 119 ? -3.704 -21.423 15.642 1.00 96.50 119 LYS A CA 1
ATOM 987 C C . LYS A 1 119 ? -4.726 -20.879 14.629 1.00 96.50 119 LYS A C 1
ATOM 989 O O . LYS A 1 119 ? -5.457 -21.644 14.000 1.00 96.50 119 LYS A O 1
ATOM 994 N N . GLY A 1 120 ? -4.794 -19.554 14.516 1.00 91.69 120 GLY A N 1
ATOM 995 C CA . GLY A 1 120 ? -5.718 -18.818 13.658 1.00 91.69 120 GLY A CA 1
ATOM 996 C C . GLY A 1 120 ? -5.062 -18.290 12.377 1.00 91.69 120 GLY A C 1
ATOM 997 O O . GLY A 1 120 ? -3.867 -18.495 12.152 1.00 91.69 120 GLY A O 1
ATOM 998 N N . PRO A 1 121 ? -5.837 -17.608 11.516 1.00 92.00 121 PRO A N 1
ATOM 999 C CA . PRO A 1 121 ? -5.291 -16.927 10.350 1.00 92.00 121 PRO A CA 1
ATOM 1000 C C . PRO A 1 121 ? -4.419 -15.739 10.771 1.00 92.00 121 PRO A C 1
ATOM 1002 O O . PRO A 1 121 ? -4.738 -15.027 11.724 1.00 92.00 121 PRO A O 1
ATOM 1005 N N . THR A 1 122 ? -3.337 -15.497 10.033 1.00 94.06 122 THR A N 1
ATOM 1006 C CA . THR A 1 122 ? -2.557 -14.263 10.165 1.00 94.06 122 THR A CA 1
ATOM 1007 C C . THR A 1 122 ? -3.344 -13.069 9.607 1.00 94.06 122 THR A C 1
ATOM 1009 O O . THR A 1 122 ? -4.164 -13.261 8.706 1.00 94.06 122 THR A O 1
ATOM 1012 N N . PRO A 1 123 ? -3.102 -11.833 10.092 1.00 93.62 123 PRO A N 1
ATOM 1013 C CA . PRO A 1 123 ? -3.806 -10.644 9.597 1.00 93.62 123 PRO A CA 1
ATOM 1014 C C . PRO A 1 123 ? -3.652 -10.396 8.094 1.00 93.62 123 PRO A C 1
ATOM 1016 O O . PRO A 1 123 ? -4.597 -9.960 7.450 1.00 93.62 123 PRO A O 1
ATOM 1019 N N . ILE A 1 124 ? -2.458 -10.658 7.560 1.00 95.19 124 ILE A N 1
ATOM 1020 C CA . ILE A 1 124 ? -2.166 -10.688 6.126 1.00 95.19 124 ILE A CA 1
ATOM 1021 C C . ILE A 1 124 ? -1.854 -12.143 5.803 1.00 95.19 124 ILE A C 1
ATOM 1023 O O . ILE A 1 124 ? -0.928 -12.719 6.389 1.00 95.19 124 ILE A O 1
ATOM 1027 N N . ASP A 1 125 ? -2.648 -12.762 4.934 1.00 94.56 125 ASP A N 1
AT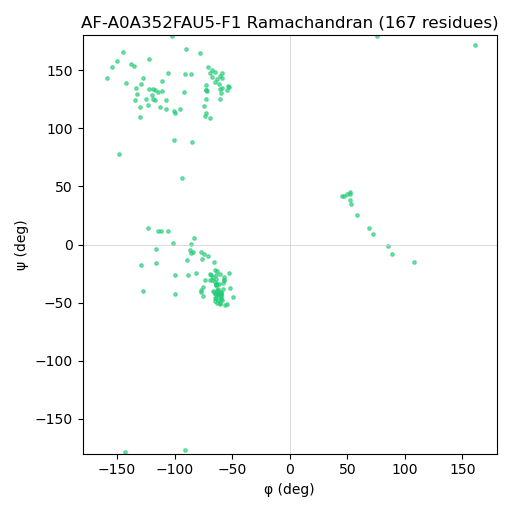OM 1028 C CA . ASP A 1 125 ? -2.467 -14.165 4.577 1.00 94.56 125 ASP A CA 1
ATOM 1029 C C . ASP A 1 125 ? -1.538 -14.345 3.359 1.00 94.56 125 ASP A C 1
ATOM 1031 O O . ASP A 1 125 ? -0.930 -13.403 2.834 1.00 94.56 125 ASP A O 1
ATOM 1035 N N . VAL A 1 126 ? -1.372 -15.594 2.918 1.00 95.75 126 VAL A N 1
ATOM 1036 C CA . VAL A 1 126 ? -0.514 -15.925 1.772 1.00 95.75 126 VAL A CA 1
ATOM 1037 C C . VAL A 1 126 ? -1.030 -15.342 0.451 1.00 95.75 126 VAL A C 1
ATOM 1039 O O . VAL A 1 126 ? -0.232 -15.003 -0.423 1.00 95.75 126 VAL A O 1
ATOM 1042 N N . TYR A 1 127 ? -2.345 -15.214 0.285 1.00 96.75 127 TYR A N 1
ATOM 1043 C CA . TYR A 1 127 ? -2.952 -14.667 -0.922 1.00 96.75 127 TYR A CA 1
ATOM 1044 C C . TYR A 1 127 ? -2.830 -13.147 -0.950 1.00 96.75 127 TYR A C 1
ATOM 1046 O O . TYR A 1 127 ? -2.489 -12.597 -1.998 1.00 96.75 127 TYR A O 1
ATOM 1054 N N . ASP A 1 128 ? -3.028 -12.485 0.191 1.00 95.94 128 ASP A N 1
ATOM 1055 C CA . ASP A 1 128 ? -2.780 -11.050 0.332 1.00 95.94 128 ASP A CA 1
ATOM 1056 C C . ASP A 1 128 ? -1.315 -10.736 0.010 1.00 95.94 128 ASP A C 1
ATOM 1058 O O . ASP A 1 128 ? -1.023 -9.884 -0.830 1.00 95.94 128 ASP A O 1
ATOM 1062 N N . SER A 1 129 ? -0.390 -11.509 0.586 1.00 96.69 129 SER A N 1
ATOM 1063 C CA . SER A 1 129 ? 1.049 -11.386 0.330 1.00 96.69 129 SER A CA 1
ATOM 1064 C C . SER A 1 129 ? 1.395 -11.596 -1.150 1.00 96.69 129 SER A C 1
ATOM 1066 O O . SER A 1 129 ? 2.199 -10.851 -1.716 1.00 96.69 129 SER A O 1
ATOM 1068 N N . ALA A 1 130 ? 0.768 -12.573 -1.815 1.00 97.50 130 ALA A N 1
ATOM 1069 C CA . ALA A 1 130 ? 0.961 -12.816 -3.244 1.00 97.50 130 ALA A CA 1
ATOM 1070 C C . ALA A 1 130 ? 0.459 -11.641 -4.101 1.00 97.50 130 ALA A C 1
ATOM 1072 O O . ALA A 1 130 ? 1.147 -11.218 -5.027 1.00 97.50 130 ALA A O 1
ATOM 1073 N N . VAL A 1 131 ? -0.703 -11.064 -3.776 1.00 96.25 131 VAL A N 1
ATOM 1074 C CA . VAL A 1 131 ? -1.232 -9.880 -4.474 1.00 96.25 131 VAL A CA 1
ATOM 1075 C C . VAL A 1 131 ? -0.333 -8.659 -4.258 1.00 96.25 131 VAL A C 1
ATOM 1077 O O . VAL A 1 131 ? -0.007 -7.974 -5.229 1.00 96.25 131 VAL A O 1
ATOM 1080 N N . MET A 1 132 ? 0.097 -8.401 -3.019 1.00 96.31 132 MET A N 1
ATOM 1081 C CA . MET A 1 132 ? 0.945 -7.253 -2.669 1.00 96.31 132 MET A CA 1
ATOM 1082 C C . MET A 1 132 ? 2.319 -7.314 -3.345 1.00 96.31 132 MET A C 1
ATOM 1084 O O . MET A 1 132 ? 2.864 -6.280 -3.722 1.00 96.31 132 MET A O 1
ATOM 1088 N N . THR A 1 133 ? 2.871 -8.512 -3.542 1.00 97.25 133 THR A N 1
ATOM 1089 C CA . THR A 1 133 ? 4.188 -8.701 -4.174 1.00 97.25 133 THR A CA 1
ATOM 1090 C C . THR A 1 133 ? 4.123 -8.813 -5.697 1.00 97.25 133 THR A C 1
ATOM 1092 O O . THR A 1 133 ? 5.076 -8.424 -6.375 1.00 97.25 133 THR A O 1
ATOM 1095 N N . ALA A 1 134 ? 2.996 -9.258 -6.267 1.00 97.81 134 ALA A N 1
ATOM 1096 C CA . ALA A 1 134 ? 2.839 -9.434 -7.712 1.00 97.81 134 ALA A CA 1
ATOM 1097 C C . ALA A 1 134 ? 3.088 -8.150 -8.521 1.00 97.81 134 ALA A C 1
ATOM 1099 O O . ALA A 1 134 ? 3.522 -8.231 -9.669 1.00 97.81 134 ALA A O 1
ATOM 1100 N N . ILE A 1 135 ? 2.860 -6.965 -7.939 1.00 96.56 135 ILE A N 1
ATOM 1101 C CA . ILE A 1 135 ? 3.090 -5.683 -8.622 1.00 96.56 135 ILE A CA 1
ATOM 1102 C C . ILE A 1 135 ? 4.531 -5.518 -9.124 1.00 96.56 135 ILE A C 1
ATOM 1104 O O . ILE A 1 135 ? 4.740 -4.894 -10.164 1.00 96.56 135 ILE A O 1
ATOM 1108 N N . VAL A 1 136 ? 5.517 -6.110 -8.442 1.00 95.75 136 VAL A N 1
ATOM 1109 C CA . VAL A 1 136 ? 6.930 -6.032 -8.844 1.00 95.75 136 VAL A CA 1
ATOM 1110 C C . VAL A 1 136 ? 7.123 -6.631 -10.238 1.00 95.75 136 VAL A C 1
ATOM 1112 O O . VAL A 1 136 ? 7.634 -5.963 -11.132 1.00 95.75 136 VAL A O 1
ATOM 1115 N N . GLU A 1 137 ? 6.635 -7.851 -10.461 1.00 97.25 137 GLU A N 1
ATOM 1116 C CA . GLU A 1 137 ? 6.754 -8.523 -11.759 1.00 97.25 137 GLU A CA 1
ATOM 1117 C C . GLU A 1 137 ? 5.777 -7.943 -12.791 1.00 97.25 137 GLU A C 1
ATOM 1119 O O . GLU A 1 137 ? 6.145 -7.659 -13.933 1.00 97.25 137 GLU A O 1
ATOM 1124 N N . LEU A 1 138 ? 4.519 -7.715 -12.397 1.00 98.25 138 LEU A N 1
ATOM 1125 C CA . LEU A 1 138 ? 3.480 -7.252 -13.319 1.00 98.25 138 LEU A CA 1
ATOM 1126 C C . LEU A 1 138 ? 3.782 -5.858 -13.881 1.00 98.25 138 LEU A C 1
ATOM 1128 O O . LEU A 1 138 ? 3.499 -5.609 -15.054 1.00 98.25 138 LEU A O 1
ATOM 1132 N N . SER A 1 139 ? 4.390 -4.967 -13.089 1.00 97.94 139 SER A N 1
ATOM 1133 C CA . SER A 1 139 ? 4.847 -3.662 -13.581 1.00 97.94 139 SER A CA 1
ATOM 1134 C C . SER A 1 139 ? 5.980 -3.805 -14.602 1.00 97.94 139 SER A C 1
ATOM 1136 O O . SER A 1 139 ? 5.933 -3.159 -15.648 1.00 97.94 139 SER A O 1
ATOM 1138 N N . GLY A 1 140 ? 6.933 -4.717 -14.383 1.00 98.00 140 GLY A N 1
ATOM 1139 C CA . GLY A 1 140 ? 7.983 -5.040 -15.355 1.00 98.00 140 GLY A CA 1
ATOM 1140 C C . GLY A 1 140 ? 7.421 -5.552 -16.685 1.00 98.00 140 GLY A C 1
ATOM 1141 O O . GLY A 1 140 ? 7.807 -5.071 -17.755 1.00 98.00 140 GLY A O 1
ATOM 1142 N N . ILE A 1 141 ? 6.445 -6.464 -16.633 1.00 98.44 141 ILE A N 1
ATOM 1143 C CA . ILE A 1 141 ? 5.732 -6.957 -17.823 1.00 98.44 141 ILE A CA 1
ATOM 1144 C C . ILE A 1 141 ? 4.976 -5.814 -18.514 1.00 98.44 141 ILE A C 1
ATOM 1146 O O . ILE A 1 141 ? 5.013 -5.709 -19.742 1.00 98.44 141 ILE A O 1
ATOM 1150 N N . SER A 1 142 ? 4.304 -4.955 -17.744 1.00 98.56 142 SER A N 1
ATOM 1151 C CA . SER A 1 142 ? 3.557 -3.805 -18.264 1.00 98.56 142 SER A CA 1
ATOM 1152 C C . SER A 1 142 ? 4.467 -2.828 -19.005 1.00 98.56 142 SER A C 1
ATOM 1154 O O . SER A 1 142 ? 4.106 -2.387 -20.094 1.00 98.56 142 SER A O 1
ATOM 1156 N N . ILE A 1 143 ? 5.649 -2.527 -18.455 1.00 98.25 143 ILE A N 1
ATOM 1157 C CA . ILE A 1 143 ? 6.663 -1.668 -19.084 1.00 98.25 143 ILE A CA 1
ATOM 1158 C C . ILE A 1 143 ? 7.150 -2.296 -20.391 1.00 98.25 143 ILE A C 1
ATOM 1160 O O . ILE A 1 143 ? 7.174 -1.629 -21.421 1.00 98.25 143 ILE A O 1
ATOM 1164 N N . ALA A 1 144 ? 7.487 -3.589 -20.378 1.00 98.19 144 ALA A N 1
ATOM 1165 C CA . ALA A 1 144 ? 7.992 -4.283 -21.562 1.00 98.19 144 ALA A CA 1
ATOM 1166 C C . ALA A 1 144 ? 6.962 -4.355 -22.702 1.00 98.19 144 ALA A C 1
ATOM 1168 O O . ALA A 1 144 ? 7.332 -4.299 -23.873 1.00 98.19 144 ALA A O 1
ATOM 1169 N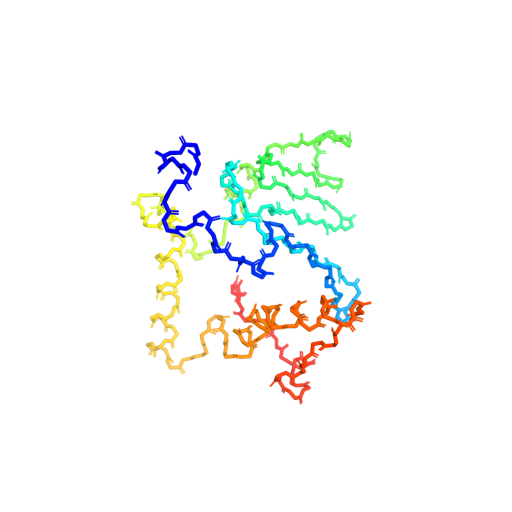 N . LYS A 1 145 ? 5.672 -4.487 -22.368 1.00 98.31 145 LYS A N 1
ATOM 1170 C CA . LYS A 1 145 ? 4.573 -4.554 -23.344 1.00 98.31 145 LYS A CA 1
ATOM 1171 C C . LYS A 1 145 ? 3.990 -3.193 -23.712 1.00 98.31 145 LYS A C 1
ATOM 1173 O O . LYS A 1 145 ? 3.215 -3.125 -24.661 1.00 98.31 145 LYS A O 1
ATOM 1178 N N . ASN A 1 146 ? 4.310 -2.147 -22.950 1.00 97.75 146 ASN A N 1
ATOM 1179 C CA . ASN A 1 146 ? 3.648 -0.847 -23.013 1.00 97.75 146 ASN A CA 1
ATOM 1180 C C . ASN A 1 146 ? 2.107 -0.965 -22.959 1.00 97.75 146 ASN A C 1
ATOM 1182 O O . ASN A 1 146 ? 1.388 -0.351 -23.747 1.00 97.75 146 ASN A O 1
ATOM 1186 N N . ALA A 1 147 ? 1.595 -1.825 -22.072 1.00 98.31 147 ALA A N 1
ATOM 1187 C CA . ALA A 1 147 ? 0.170 -2.143 -21.988 1.00 98.31 147 ALA A CA 1
ATOM 1188 C C . ALA A 1 147 ? -0.236 -2.605 -20.577 1.00 98.31 147 ALA A C 1
ATOM 1190 O O . ALA A 1 147 ? 0.594 -3.196 -19.883 1.00 98.31 147 ALA A O 1
ATOM 1191 N N . PRO A 1 148 ? -1.507 -2.414 -20.164 1.00 98.00 148 PRO A N 1
ATOM 1192 C CA . PRO A 1 148 ? -2.011 -2.935 -18.896 1.00 98.00 148 PRO A CA 1
ATOM 1193 C C . PRO A 1 148 ? -1.888 -4.458 -18.791 1.00 98.00 148 PRO A C 1
ATOM 1195 O O . PRO A 1 148 ? -2.121 -5.187 -19.758 1.00 98.00 148 PRO A O 1
ATOM 1198 N N . VAL A 1 149 ? -1.588 -4.945 -17.587 1.00 98.19 149 VAL A N 1
ATOM 1199 C CA . VAL A 1 149 ? -1.469 -6.376 -17.282 1.00 98.19 149 VAL A CA 1
ATOM 1200 C C . VAL A 1 149 ? -2.508 -6.759 -16.234 1.00 98.19 149 VAL A C 1
ATOM 1202 O O . VAL A 1 149 ? -2.692 -6.062 -15.237 1.00 98.19 149 VAL A O 1
ATOM 1205 N N . ALA A 1 150 ? -3.210 -7.869 -16.464 1.00 97.62 150 ALA A N 1
ATOM 1206 C CA . ALA A 1 150 ? -4.190 -8.380 -15.515 1.00 97.62 150 ALA A CA 1
ATOM 1207 C C . ALA A 1 150 ? -3.501 -8.985 -14.283 1.00 97.62 150 ALA A C 1
ATOM 1209 O O . ALA A 1 150 ? -2.544 -9.749 -14.410 1.00 97.62 150 ALA A O 1
ATOM 1210 N N . PHE A 1 151 ? -4.035 -8.691 -13.098 1.00 97.81 151 PHE A N 1
ATOM 1211 C CA . PHE A 1 151 ? -3.633 -9.370 -11.870 1.00 97.81 151 PHE A CA 1
ATOM 1212 C C . PHE A 1 151 ? -4.184 -10.804 -11.845 1.00 97.81 151 PHE A C 1
ATOM 1214 O O . PHE A 1 151 ? -5.380 -10.994 -12.100 1.00 97.81 151 PHE A O 1
ATOM 1221 N N . PRO A 1 152 ? -3.358 -11.814 -11.517 1.00 97.19 152 PRO A N 1
ATOM 1222 C CA . PRO A 1 152 ? -3.841 -13.166 -11.272 1.00 97.19 152 PRO A CA 1
ATOM 1223 C C . PRO A 1 152 ? -4.782 -13.222 -10.064 1.00 97.19 152 PRO A C 1
ATOM 1225 O O . PRO A 1 152 ? -4.545 -12.581 -9.042 1.00 97.19 152 PRO A O 1
ATOM 1228 N N . ASP A 1 153 ? -5.825 -14.048 -10.151 1.00 97.75 153 ASP A N 1
ATOM 1229 C CA . ASP A 1 153 ? -6.649 -14.386 -8.990 1.00 97.75 153 ASP A CA 1
ATOM 1230 C C . ASP A 1 153 ? -6.005 -15.542 -8.214 1.00 97.75 153 ASP A C 1
ATOM 1232 O O . ASP A 1 153 ? -6.303 -16.719 -8.443 1.00 97.75 153 ASP A O 1
ATOM 1236 N N . PHE A 1 154 ? -5.119 -15.200 -7.277 1.00 97.81 154 PHE A N 1
ATOM 1237 C CA . PHE A 1 154 ? -4.443 -16.176 -6.418 1.00 97.81 154 PHE A CA 1
ATOM 1238 C C . PHE A 1 154 ? -5.413 -16.956 -5.519 1.00 97.81 154 PHE A C 1
ATOM 1240 O O . PHE A 1 154 ? -5.118 -18.082 -5.123 1.00 97.81 154 PHE A O 1
ATOM 1247 N N . THR A 1 155 ? -6.597 -16.403 -5.243 1.00 97.31 155 THR A N 1
ATOM 1248 C CA . THR A 1 155 ? -7.613 -17.032 -4.387 1.00 97.31 155 THR A CA 1
ATOM 1249 C C . THR A 1 155 ? -8.519 -18.008 -5.142 1.00 97.31 155 THR A C 1
ATOM 1251 O O . THR A 1 155 ? -9.339 -18.689 -4.521 1.00 97.31 155 THR A O 1
ATOM 1254 N N . LYS A 1 156 ? -8.407 -18.072 -6.479 1.00 97.38 156 LYS A N 1
ATOM 1255 C CA . LYS A 1 156 ? -9.281 -18.859 -7.367 1.00 97.38 156 LYS A CA 1
ATOM 1256 C C . LYS A 1 156 ? -10.770 -18.567 -7.131 1.00 97.38 156 LYS A C 1
ATOM 1258 O O . LYS A 1 156 ? -11.592 -19.475 -7.031 1.00 97.38 156 LYS A O 1
ATOM 1263 N N . GLY A 1 157 ? -11.117 -17.289 -7.009 1.00 97.62 157 GLY A N 1
ATOM 1264 C CA . GLY A 1 157 ? -12.484 -16.801 -6.843 1.00 97.62 157 GLY A CA 1
ATOM 1265 C C . GLY A 1 157 ? -12.974 -16.704 -5.399 1.00 97.62 157 GLY A C 1
ATOM 1266 O O . GLY A 1 157 ? -14.036 -16.117 -5.186 1.00 97.62 157 GLY A O 1
ATOM 1267 N N . LYS A 1 158 ? -12.225 -17.213 -4.409 1.00 96.94 158 LYS A N 1
ATOM 1268 C CA . LYS A 1 158 ? -12.622 -17.154 -2.989 1.00 96.94 158 LYS A CA 1
ATOM 1269 C C . LYS A 1 158 ? -12.713 -15.725 -2.451 1.00 96.94 158 LYS A C 1
ATOM 1271 O O . LYS A 1 158 ? -13.528 -15.472 -1.569 1.00 96.94 158 LYS A O 1
ATOM 1276 N N . TRP A 1 159 ? -11.975 -14.772 -3.029 1.00 96.31 159 TRP A N 1
ATOM 1277 C CA . TRP A 1 159 ? -12.060 -13.349 -2.666 1.00 96.31 159 TRP A CA 1
ATOM 1278 C C . TRP A 1 159 ? -13.492 -12.787 -2.717 1.00 96.31 159 TRP A C 1
ATOM 1280 O O . TRP A 1 159 ? -13.795 -11.827 -2.020 1.00 96.31 159 TRP A O 1
ATOM 1290 N N . LYS A 1 160 ? -14.395 -13.390 -3.506 1.00 96.75 160 LYS A N 1
ATOM 1291 C CA . LYS A 1 160 ? -15.805 -12.976 -3.607 1.00 96.75 160 LYS A CA 1
ATOM 1292 C C . LYS A 1 160 ? -16.615 -13.243 -2.338 1.00 96.75 160 LYS A C 1
ATOM 1294 O O . LYS A 1 160 ? -17.636 -12.598 -2.129 1.00 96.75 160 LYS A O 1
ATOM 1299 N N . THR A 1 161 ? -16.207 -14.232 -1.548 1.00 96.75 161 THR A N 1
ATOM 1300 C CA . THR A 1 161 ? -16.920 -14.686 -0.344 1.00 96.75 161 THR A CA 1
ATOM 1301 C C . THR A 1 161 ? -16.117 -14.480 0.933 1.00 96.75 161 THR A C 1
ATOM 1303 O O . THR A 1 161 ? -16.684 -14.557 2.022 1.00 96.75 161 THR A O 1
ATOM 1306 N N . ASN A 1 162 ? -14.808 -14.239 0.819 1.00 93.31 162 ASN A N 1
ATOM 1307 C CA . ASN A 1 162 ? -13.964 -13.917 1.961 1.00 93.31 162 ASN A CA 1
ATOM 1308 C C . ASN A 1 162 ? -14.463 -12.632 2.627 1.00 93.31 162 ASN A C 1
ATOM 1310 O O . A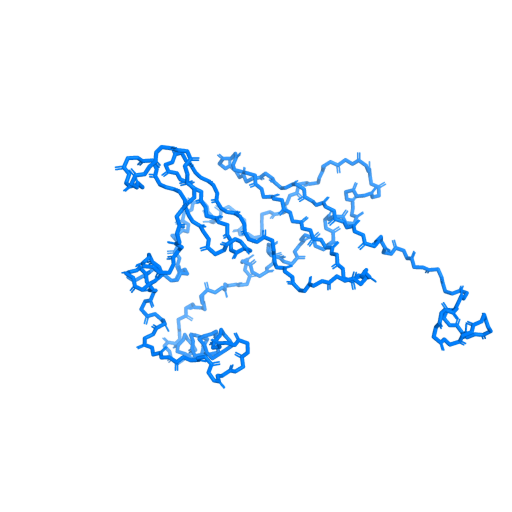SN A 1 162 ? -14.744 -11.633 1.964 1.00 93.31 162 ASN A O 1
ATOM 1314 N N . LYS A 1 163 ? -14.558 -12.664 3.953 1.00 91.88 163 LYS A N 1
ATOM 1315 C CA . LYS A 1 163 ? -14.811 -11.465 4.748 1.00 91.88 163 LYS A CA 1
ATOM 1316 C C . LYS A 1 163 ? -13.476 -10.772 5.036 1.00 91.88 163 LYS A C 1
ATOM 1318 O O . LYS A 1 163 ? -12.484 -11.481 5.213 1.00 91.88 163 LYS A O 1
ATOM 1323 N N . PRO A 1 164 ? -13.440 -9.430 5.116 1.00 91.00 164 PRO A N 1
ATOM 1324 C CA . PRO A 1 164 ? -12.283 -8.728 5.658 1.00 91.00 164 PRO A CA 1
ATOM 1325 C C . PRO A 1 164 ? -11.933 -9.278 7.046 1.00 91.00 164 PRO A C 1
ATOM 1327 O O . PRO A 1 164 ? -12.835 -9.538 7.841 1.00 91.0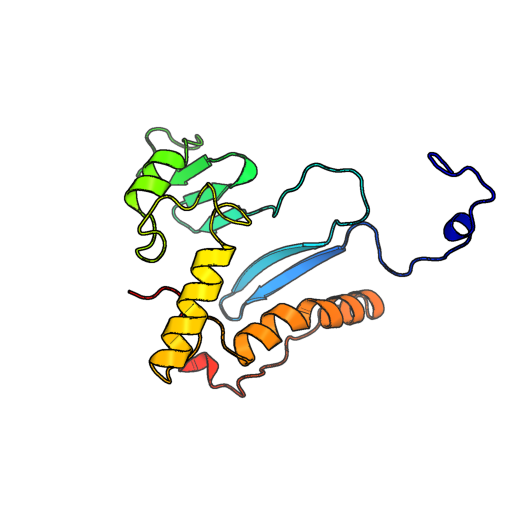0 164 PRO A O 1
ATOM 1330 N N . ASN A 1 165 ? -10.645 -9.486 7.305 1.00 88.62 165 ASN A N 1
ATOM 1331 C CA . ASN A 1 165 ? -10.105 -10.059 8.545 1.00 88.62 165 ASN A CA 1
ATOM 1332 C C . ASN A 1 165 ? -8.978 -9.205 9.162 1.00 88.62 165 ASN A C 1
ATOM 1334 O O . ASN A 1 165 ? -8.671 -9.357 10.343 1.00 88.62 165 ASN A O 1
ATOM 1338 N N . PHE A 1 166 ? -8.373 -8.298 8.393 1.00 93.56 166 PHE A N 1
ATOM 1339 C CA . PHE A 1 166 ? -7.346 -7.387 8.880 1.00 93.56 166 PHE A CA 1
ATOM 1340 C C . PHE A 1 166 ? -7.971 -6.277 9.730 1.00 93.56 166 PHE A C 1
ATOM 1342 O O . PHE A 1 166 ? -8.780 -5.504 9.220 1.00 93.56 166 PHE A O 1
ATOM 1349 N N . ALA A 1 167 ? -7.572 -6.189 11.002 1.00 90.25 167 ALA A N 1
ATOM 1350 C CA . ALA A 1 167 ? -7.978 -5.125 11.925 1.00 90.25 167 ALA A CA 1
ATOM 1351 C C . ALA A 1 167 ? -9.508 -4.925 12.000 1.00 90.25 167 ALA A C 1
ATOM 1353 O O . ALA A 1 167 ? -10.003 -3.804 12.059 1.00 90.25 167 ALA A O 1
ATOM 1354 N N . VAL A 1 168 ? -10.265 -6.029 11.959 1.00 82.12 168 VAL A N 1
ATOM 1355 C CA . VAL A 1 168 ? -11.720 -6.027 12.162 1.00 82.12 168 VAL A CA 1
ATOM 1356 C C . VAL A 1 168 ? -12.026 -6.465 13.596 1.00 82.12 168 VAL A C 1
ATOM 1358 O O . VAL A 1 168 ? -12.152 -7.653 13.885 1.00 82.12 168 VAL A O 1
ATOM 1361 N N . LEU A 1 169 ? -12.086 -5.501 14.513 1.00 60.41 169 LEU A N 1
ATOM 1362 C CA . LEU A 1 169 ? -12.566 -5.662 15.889 1.00 60.41 169 LEU A CA 1
ATOM 1363 C C . LEU A 1 169 ? -13.423 -4.455 16.265 1.00 60.41 169 LEU A C 1
ATOM 1365 O O . LEU A 1 169 ? -12.991 -3.323 15.960 1.00 60.41 169 LEU A O 1
#

Foldseek 3Di:
DVPPDCPDPCNPDDDPDDQKDWDWDADPVGDIDIAIDHDNDDDDDDRQDWDDDPFWIDTVVVCWIDGHPPDPDPPDTDHVVVVCVVPPAVLPVDQQCVPPPRCPVVSQVVQQVVCVVVVHAGLQHPQNVCQVPVCVVQSVVCVVVVHHDDDDNPVVPCVVVDDRDHSDD

Nearest PDB structures (foldseek):
  2ixa-assembly1_A  TM=9.182E-01  e=5.010E-09  Elizabethkingia meningoseptica
  6t2b-assembly2_B  TM=9.125E-01  e=4.143E-09  Akkermansia muciniphila
  6t2b-assembly2_D  TM=9.088E-01  e=6.058E-09  Akkermansia muciniphila
  3wpa-assembly1_A  TM=1.601E-01  e=1.082E+00  Acinetobacter sp. Tol 5